Protein AF-A0A434INK0-F1 (afdb_monomer_lite)

Secondary structure (DSSP, 8-state):
-----HHHHHHHHHHHHHHHTTSS-----EE--S-HHHHTTSGGGSEETTS------

Foldseek 3Di:
DDDDDVVNVVVVVVVVVCVVVVHPPPPFDFDAPPDCVVLVVDVPRHHGPPDDDDDDD

pLDDT: mean 83.68, std 13.77, range [47.53, 97.94]

Radius of gyration: 18.24 Å; chains: 1; bounding box: 36×27×50 Å

Structure (mmCIF, N/CA/C/O backbone):
data_AF-A0A434INK0-F1
#
_entry.id   AF-A0A434INK0-F1
#
loop_
_atom_site.group_PDB
_atom_site.id
_atom_site.type_symbol
_atom_site.label_atom_id
_atom_site.label_alt_id
_atom_site.label_comp_id
_atom_site.label_asym_id
_atom_site.label_entity_id
_atom_site.label_seq_id
_atom_site.pdbx_PDB_ins_code
_atom_site.Cartn_x
_atom_site.Cartn_y
_atom_site.Cartn_z
_atom_site.occupancy
_atom_site.B_iso_or_equiv
_atom_site.auth_seq_id
_atom_site.auth_comp_id
_atom_site.auth_asym_id
_atom_site.auth_atom_id
_atom_site.pdbx_PDB_model_num
ATOM 1 N N . MET A 1 1 ? 19.123 -8.950 -42.579 1.00 47.53 1 MET A N 1
ATOM 2 C CA . MET A 1 1 ? 18.572 -8.205 -41.427 1.00 47.53 1 MET A CA 1
ATOM 3 C C . MET A 1 1 ? 17.076 -8.478 -41.390 1.00 47.53 1 MET A C 1
ATOM 5 O O . MET A 1 1 ? 16.348 -7.891 -42.177 1.00 47.53 1 MET A O 1
ATOM 9 N N . SER A 1 2 ? 1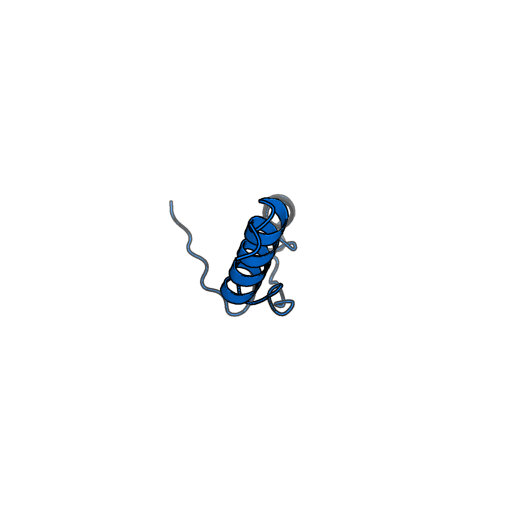6.639 -9.469 -40.608 1.00 50.41 2 SER A N 1
ATOM 10 C CA . SER A 1 2 ? 15.235 -9.907 -40.608 1.00 50.41 2 SER A CA 1
ATOM 11 C C . SER A 1 2 ? 14.345 -8.841 -39.974 1.00 50.41 2 SER A C 1
ATOM 13 O O . SER A 1 2 ? 14.608 -8.401 -38.857 1.00 50.41 2 SER A O 1
ATOM 15 N N . ALA A 1 3 ? 13.319 -8.412 -40.709 1.00 58.09 3 ALA A N 1
ATOM 16 C CA . ALA A 1 3 ? 12.355 -7.422 -40.255 1.00 58.09 3 ALA A CA 1
ATOM 17 C C . ALA A 1 3 ? 11.626 -7.931 -39.001 1.00 58.09 3 ALA A C 1
ATOM 19 O O . ALA A 1 3 ? 11.023 -9.002 -39.011 1.00 58.09 3 ALA A O 1
ATOM 20 N N . SER A 1 4 ? 11.703 -7.163 -37.915 1.00 59.38 4 SER A N 1
ATOM 21 C CA . SER A 1 4 ? 10.940 -7.406 -36.693 1.00 59.38 4 SER A CA 1
ATOM 22 C C . SER A 1 4 ? 9.449 -7.284 -37.006 1.00 59.38 4 SER A C 1
ATOM 24 O O . SER A 1 4 ? 8.949 -6.178 -37.213 1.00 59.38 4 SER A O 1
ATOM 26 N N . THR A 1 5 ? 8.725 -8.404 -37.007 1.00 64.50 5 THR A N 1
ATOM 27 C CA . THR A 1 5 ? 7.259 -8.409 -37.021 1.00 64.50 5 THR A CA 1
ATOM 28 C C . THR A 1 5 ? 6.766 -7.521 -35.869 1.00 64.50 5 THR A C 1
ATOM 30 O O . THR A 1 5 ? 7.213 -7.733 -34.741 1.00 64.50 5 THR A O 1
ATOM 33 N N . PRO A 1 6 ? 5.861 -6.547 -36.086 1.00 71.00 6 PRO A N 1
ATOM 34 C CA . PRO A 1 6 ? 5.446 -5.573 -35.064 1.00 71.00 6 PRO A CA 1
ATOM 35 C C . PRO A 1 6 ? 5.045 -6.196 -33.717 1.00 71.00 6 PRO A C 1
ATOM 37 O O . PRO A 1 6 ? 5.276 -5.624 -32.655 1.00 71.00 6 PRO A O 1
ATOM 40 N N . ASN A 1 7 ? 4.511 -7.417 -33.756 1.00 78.50 7 ASN A N 1
ATOM 41 C CA . ASN A 1 7 ? 4.135 -8.180 -32.572 1.00 78.50 7 ASN A CA 1
ATOM 42 C C . ASN A 1 7 ? 5.338 -8.584 -31.691 1.00 78.50 7 ASN A C 1
ATOM 44 O O . ASN A 1 7 ? 5.247 -8.549 -30.466 1.00 78.50 7 ASN A O 1
ATOM 48 N N . ALA A 1 8 ? 6.487 -8.910 -32.292 1.00 84.94 8 ALA A N 1
ATOM 49 C CA . ALA A 1 8 ? 7.703 -9.252 -31.553 1.00 84.94 8 ALA A CA 1
ATOM 50 C C . ALA A 1 8 ? 8.247 -8.040 -30.781 1.00 84.94 8 ALA A C 1
ATOM 52 O O . ALA A 1 8 ? 8.582 -8.161 -29.604 1.00 84.94 8 ALA A O 1
ATOM 53 N N . ALA A 1 9 ? 8.245 -6.858 -31.407 1.00 88.81 9 ALA A N 1
ATOM 54 C CA . ALA A 1 9 ? 8.647 -5.612 -30.758 1.00 88.81 9 ALA A CA 1
ATOM 55 C C . ALA A 1 9 ? 7.711 -5.228 -29.597 1.00 88.81 9 ALA A C 1
ATOM 57 O O . ALA A 1 9 ? 8.177 -4.831 -28.531 1.00 88.81 9 ALA A O 1
ATOM 58 N N . ILE A 1 10 ? 6.392 -5.394 -29.767 1.00 91.75 10 ILE A N 1
ATOM 59 C CA . ILE A 1 10 ? 5.418 -5.142 -28.693 1.00 91.75 10 ILE A CA 1
ATOM 60 C C . ILE A 1 10 ? 5.598 -6.138 -27.540 1.00 91.75 10 ILE A C 1
ATOM 62 O O . ILE A 1 10 ? 5.526 -5.744 -26.376 1.00 91.75 10 ILE A O 1
ATOM 66 N N . SER A 1 11 ? 5.848 -7.416 -27.834 1.00 90.75 11 SER A N 1
ATOM 67 C CA . SER A 1 11 ? 6.089 -8.433 -26.806 1.00 90.75 11 SER A CA 1
ATOM 68 C C . SER A 1 11 ? 7.362 -8.153 -26.004 1.00 90.75 11 SER A C 1
ATOM 70 O O . SER A 1 11 ? 7.345 -8.272 -24.779 1.00 90.75 11 SER A O 1
ATOM 72 N N . ASP A 1 12 ? 8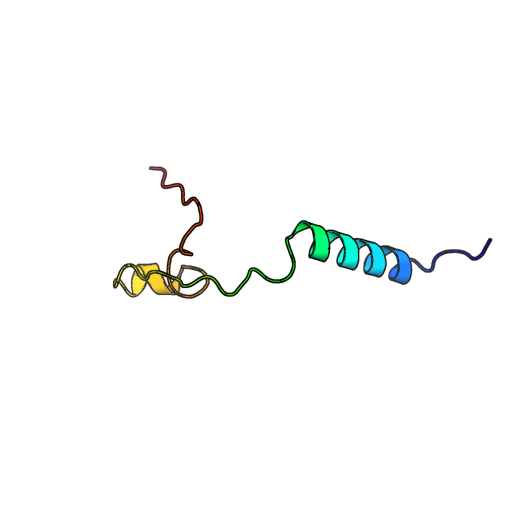.447 -7.748 -26.669 1.00 92.00 12 ASP A N 1
ATOM 73 C CA . ASP A 1 12 ? 9.691 -7.351 -26.000 1.00 92.00 12 ASP A CA 1
ATOM 74 C C . ASP A 1 12 ? 9.473 -6.127 -25.101 1.00 92.00 12 ASP A C 1
ATOM 76 O O . ASP A 1 12 ? 9.845 -6.130 -23.925 1.00 92.00 12 ASP A O 1
ATOM 80 N N . LEU A 1 13 ? 8.766 -5.113 -25.609 1.00 92.31 13 LEU A N 1
ATOM 81 C CA . LEU A 1 13 ? 8.428 -3.921 -24.838 1.00 92.31 13 LEU A CA 1
ATOM 82 C C . LEU A 1 13 ? 7.602 -4.263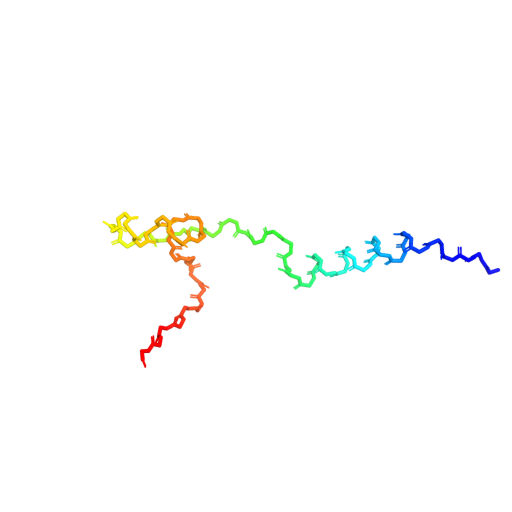 -23.591 1.00 92.31 13 LEU A C 1
ATOM 84 O O . LEU A 1 13 ? 7.934 -3.807 -22.498 1.00 92.31 13 LEU A O 1
ATOM 88 N N . ARG A 1 14 ? 6.573 -5.109 -23.723 1.00 89.19 14 ARG A N 1
ATOM 89 C CA . ARG A 1 14 ? 5.775 -5.593 -22.583 1.00 89.19 14 ARG A CA 1
ATOM 90 C C . ARG A 1 14 ? 6.636 -6.339 -21.565 1.00 89.19 14 ARG A C 1
ATOM 92 O O . ARG A 1 14 ? 6.494 -6.113 -20.367 1.00 89.19 14 ARG A O 1
ATOM 99 N N . GLY A 1 15 ? 7.562 -7.178 -22.031 1.00 88.75 15 GLY A N 1
ATOM 100 C CA . GLY A 1 15 ? 8.512 -7.882 -21.168 1.00 88.75 15 GLY A CA 1
ATOM 101 C C . GLY A 1 15 ? 9.439 -6.934 -20.403 1.00 88.75 15 GLY A C 1
ATOM 102 O O . GLY A 1 15 ? 9.724 -7.160 -19.227 1.00 88.75 15 GLY A O 1
ATOM 103 N N . ARG A 1 16 ? 9.885 -5.846 -21.038 1.00 89.81 16 ARG A N 1
ATOM 104 C CA . ARG A 1 16 ? 10.709 -4.808 -20.401 1.00 89.81 16 ARG A CA 1
ATOM 105 C C . ARG A 1 16 ? 9.917 -3.982 -19.391 1.00 89.81 16 ARG A C 1
ATOM 107 O O . ARG A 1 16 ? 10.421 -3.756 -18.296 1.00 89.81 16 ARG A O 1
ATOM 114 N N . ILE A 1 17 ? 8.685 -3.596 -19.722 1.00 88.44 17 ILE A N 1
ATOM 115 C CA . ILE A 1 17 ? 7.774 -2.894 -18.807 1.00 88.44 17 ILE A CA 1
ATOM 116 C C . ILE A 1 17 ? 7.534 -3.742 -17.555 1.00 88.44 17 ILE A C 1
ATOM 118 O O . ILE A 1 17 ? 7.815 -3.276 -16.458 1.00 88.44 17 ILE A O 1
ATOM 122 N N . ALA A 1 18 ? 7.181 -5.020 -17.708 1.00 81.88 18 ALA A N 1
ATOM 123 C CA . ALA A 1 18 ? 6.941 -5.916 -16.575 1.00 81.88 18 ALA A CA 1
ATOM 124 C C . ALA A 1 18 ? 8.165 -6.079 -15.646 1.00 81.88 18 ALA A C 1
ATOM 126 O O . ALA A 1 18 ? 8.019 -6.272 -14.437 1.00 81.88 18 ALA A O 1
ATOM 127 N N . ARG A 1 19 ? 9.391 -6.001 -16.188 1.00 81.31 19 ARG A N 1
ATOM 128 C CA . ARG A 1 19 ? 10.628 -6.007 -15.386 1.00 81.31 19 ARG A CA 1
ATOM 129 C C . ARG A 1 19 ? 10.824 -4.701 -14.616 1.00 81.31 19 ARG A C 1
ATOM 131 O O . ARG A 1 19 ? 11.251 -4.753 -13.467 1.00 81.31 19 ARG A O 1
ATOM 138 N N . LEU A 1 20 ? 10.521 -3.559 -15.234 1.00 81.00 20 LEU A N 1
ATOM 139 C CA . LEU A 1 20 ? 10.636 -2.231 -14.614 1.00 81.00 20 LEU A CA 1
ATOM 140 C C . LEU A 1 20 ? 9.548 -1.977 -13.570 1.00 81.00 20 LEU A C 1
ATOM 142 O O . LEU A 1 20 ? 9.826 -1.398 -12.527 1.00 81.00 20 LEU A O 1
ATOM 146 N N . GLU A 1 21 ? 8.343 -2.488 -13.802 1.00 79.94 21 GLU A N 1
ATOM 147 C CA . GLU A 1 21 ? 7.239 -2.493 -12.837 1.00 79.94 21 GLU A CA 1
ATOM 148 C C . GLU A 1 21 ? 7.539 -3.363 -11.605 1.00 79.94 21 GLU A C 1
ATOM 150 O O . GLU A 1 21 ? 6.748 -3.405 -10.663 1.00 79.94 21 GLU A O 1
ATOM 155 N N . GLY A 1 22 ? 8.688 -4.054 -11.586 1.00 64.88 22 GLY A N 1
ATOM 156 C CA . GLY A 1 22 ? 9.077 -4.920 -10.486 1.00 64.88 22 GLY A CA 1
ATOM 157 C C . GLY A 1 22 ? 8.117 -6.097 -10.378 1.00 64.88 22 GLY A C 1
ATOM 158 O O . GLY A 1 22 ? 7.540 -6.302 -9.317 1.00 64.88 22 GLY A O 1
ATOM 159 N N . GLY A 1 23 ? 7.917 -6.804 -11.500 1.00 55.31 23 GLY A N 1
ATOM 160 C CA . GLY A 1 23 ? 7.203 -8.073 -11.667 1.00 55.31 23 GLY A CA 1
ATOM 161 C C . GLY A 1 23 ? 6.222 -8.431 -10.559 1.00 55.31 23 GLY A C 1
ATOM 162 O O . GLY A 1 23 ? 6.652 -8.937 -9.530 1.00 55.31 23 GLY A O 1
ATOM 163 N N . ASN A 1 24 ? 4.922 -8.218 -10.807 1.00 57.59 24 ASN A N 1
ATOM 164 C CA . ASN A 1 24 ? 3.812 -8.607 -9.932 1.00 57.59 24 ASN A CA 1
ATOM 165 C C . ASN A 1 24 ? 4.199 -8.530 -8.453 1.00 57.59 24 ASN A C 1
ATOM 167 O O . ASN A 1 24 ? 4.400 -9.573 -7.824 1.00 57.59 24 ASN A O 1
ATOM 171 N N . ALA A 1 25 ? 4.385 -7.291 -7.977 1.00 57.94 25 ALA A N 1
ATOM 172 C CA . ALA A 1 25 ? 4.421 -6.876 -6.583 1.00 57.94 25 ALA A CA 1
ATOM 173 C C . ALA A 1 25 ? 4.394 -8.071 -5.630 1.00 57.94 25 ALA A C 1
ATOM 175 O O . ALA A 1 25 ? 3.330 -8.679 -5.477 1.00 57.94 25 ALA A O 1
ATOM 176 N N . ARG A 1 26 ? 5.540 -8.414 -5.005 1.00 60.81 26 ARG A N 1
ATOM 177 C CA . ARG A 1 26 ? 5.568 -9.329 -3.844 1.00 60.81 26 ARG A CA 1
ATOM 178 C C . ARG A 1 26 ? 4.271 -9.111 -3.088 1.00 60.81 26 ARG A C 1
ATOM 180 O O . ARG A 1 26 ? 4.057 -7.958 -2.710 1.00 60.81 26 ARG A O 1
ATOM 187 N N . LYS A 1 27 ? 3.408 -10.138 -2.987 1.00 66.94 27 LYS A N 1
ATOM 188 C CA . LYS A 1 27 ? 2.078 -10.016 -2.371 1.00 66.94 27 LYS A CA 1
ATOM 189 C C . LYS A 1 27 ? 2.272 -9.300 -1.042 1.00 66.94 27 LYS A C 1
ATOM 191 O O . LYS A 1 27 ? 2.744 -9.902 -0.080 1.00 66.94 27 LYS A O 1
ATOM 196 N N . ARG A 1 28 ? 2.039 -7.988 -1.035 1.00 74.88 28 ARG A N 1
ATOM 197 C CA . ARG A 1 28 ? 2.249 -7.176 0.151 1.00 74.88 28 ARG A CA 1
ATOM 198 C C . ARG A 1 28 ? 1.061 -7.488 1.019 1.00 74.88 28 ARG A C 1
ATOM 200 O O . ARG A 1 28 ? -0.068 -7.522 0.531 1.00 74.88 28 ARG A O 1
ATOM 207 N N . ALA A 1 29 ? 1.332 -7.749 2.286 1.00 90.31 29 ALA A N 1
ATOM 208 C CA . ALA A 1 29 ? 0.267 -7.723 3.261 1.00 90.31 29 ALA A CA 1
ATOM 209 C C . ALA A 1 29 ? -0.446 -6.366 3.142 1.00 90.31 29 ALA A C 1
ATOM 211 O O . ALA A 1 29 ? 0.194 -5.336 2.916 1.00 90.31 29 ALA A O 1
ATOM 212 N N . VAL A 1 30 ? -1.768 -6.397 3.207 1.00 93.12 30 VAL A N 1
ATOM 213 C CA . VAL A 1 30 ? -2.630 -5.218 3.137 1.00 93.12 30 VAL A CA 1
ATOM 214 C C . VAL A 1 30 ? -3.229 -4.979 4.514 1.00 93.12 30 VAL A C 1
ATOM 216 O O . VAL A 1 30 ? -3.481 -5.934 5.251 1.00 93.12 30 VAL A O 1
ATOM 219 N N . LEU A 1 31 ? -3.438 -3.715 4.864 1.00 95.31 31 LEU A N 1
ATOM 220 C CA . LEU A 1 31 ? -4.116 -3.308 6.088 1.00 95.31 31 LEU A CA 1
ATOM 221 C C . LEU A 1 31 ? -5.487 -2.714 5.728 1.00 95.31 31 LEU A C 1
ATOM 223 O O . LEU A 1 31 ? -5.515 -1.671 5.068 1.00 95.31 31 LEU A O 1
ATOM 227 N N . PRO A 1 32 ? -6.607 -3.353 6.113 1.00 95.94 32 PRO A N 1
ATOM 228 C CA . PRO A 1 32 ? -7.938 -2.783 5.918 1.00 95.94 32 PRO A CA 1
ATOM 229 C C . PRO A 1 32 ? -8.184 -1.617 6.883 1.00 95.94 32 PRO A C 1
ATOM 231 O O . PRO A 1 32 ? -7.642 -1.592 7.990 1.00 95.94 32 PRO A O 1
ATOM 234 N N . PHE A 1 33 ? -9.052 -0.685 6.493 1.00 95.25 33 PHE A N 1
ATOM 235 C CA . PHE A 1 33 ? -9.567 0.356 7.387 1.00 95.25 33 PHE A CA 1
ATOM 236 C C . PHE A 1 33 ? -10.654 -0.178 8.329 1.00 95.25 33 PHE A C 1
ATOM 238 O O . PHE A 1 33 ? -10.927 0.440 9.356 1.00 95.25 33 PHE A O 1
ATOM 245 N N . GLY A 1 34 ? -11.283 -1.311 7.996 1.00 97.44 34 GLY A N 1
ATOM 246 C CA . GLY A 1 34 ? -12.413 -1.864 8.748 1.00 97.44 34 GLY A CA 1
ATOM 247 C C . GLY A 1 34 ? -13.744 -1.196 8.398 1.00 97.44 34 GLY A C 1
ATOM 248 O O . GLY A 1 34 ? -14.744 -1.398 9.084 1.00 97.44 34 GLY A O 1
ATOM 249 N N . ILE A 1 35 ? -13.764 -0.403 7.325 1.00 97.94 35 ILE A N 1
ATOM 250 C CA . ILE A 1 35 ? -14.936 0.312 6.829 1.00 97.94 35 ILE A CA 1
ATOM 251 C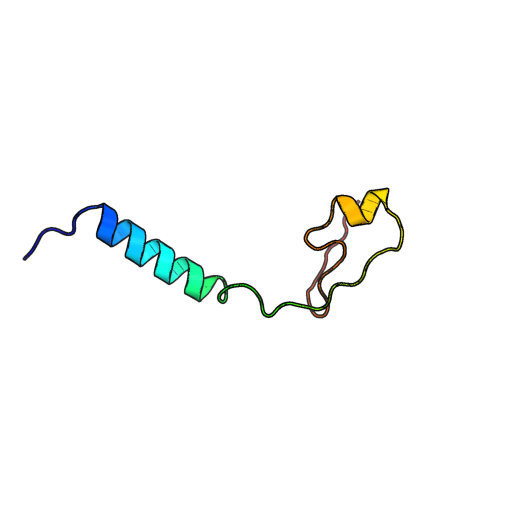 C . ILE A 1 35 ? -15.224 -0.237 5.439 1.00 97.94 35 ILE A C 1
ATOM 253 O O . ILE A 1 35 ? -14.523 0.083 4.481 1.00 97.94 35 ILE A O 1
ATOM 257 N N . SER A 1 36 ? -16.279 -1.043 5.307 1.00 96.88 36 SER A N 1
ATOM 258 C CA . SER A 1 36 ? -16.576 -1.761 4.059 1.00 96.88 36 SER A CA 1
ATOM 259 C C . SER A 1 36 ? -16.734 -0.841 2.847 1.00 96.88 36 SER A C 1
ATOM 261 O O . SER A 1 36 ? -16.324 -1.205 1.745 1.00 96.88 36 SER A O 1
ATOM 263 N N . SER A 1 37 ? -17.295 0.358 3.036 1.00 97.75 37 SER A N 1
ATOM 264 C CA . SER A 1 37 ? -17.424 1.351 1.966 1.00 97.75 37 SER A CA 1
ATOM 265 C C . SER A 1 37 ? -16.084 1.914 1.493 1.00 97.75 37 SER A C 1
ATOM 267 O O . SER A 1 37 ? -16.018 2.380 0.367 1.00 97.75 37 SER A O 1
ATOM 269 N N . ILE A 1 38 ? -15.018 1.856 2.292 1.00 95.88 38 ILE A N 1
ATOM 270 C CA . ILE A 1 38 ? -13.668 2.269 1.884 1.00 95.88 38 ILE A CA 1
ATOM 271 C C . ILE A 1 38 ? -12.905 1.063 1.336 1.00 95.88 38 ILE A C 1
ATOM 273 O O . ILE A 1 38 ? -12.408 1.106 0.214 1.00 95.88 38 ILE A O 1
ATOM 277 N N . ASP A 1 39 ? -12.871 -0.038 2.090 1.00 96.25 39 ASP A N 1
ATOM 278 C CA . ASP A 1 39 ? -12.063 -1.218 1.765 1.00 96.25 39 ASP A CA 1
ATOM 279 C C . ASP A 1 39 ? -12.449 -1.832 0.409 1.00 96.25 39 ASP A C 1
ATOM 281 O O . ASP A 1 39 ? -11.580 -2.262 -0.344 1.00 96.25 39 ASP A O 1
ATOM 285 N N . SER A 1 40 ? -13.737 -1.801 0.045 1.00 96.25 40 SER A N 1
ATOM 286 C CA . SER A 1 40 ? -14.223 -2.288 -1.259 1.00 96.25 40 SER A CA 1
ATOM 287 C C . SER A 1 40 ? -13.722 -1.489 -2.467 1.00 96.25 40 SER A C 1
ATOM 289 O O . SER A 1 40 ? -13.703 -2.026 -3.574 1.00 96.25 40 SER A O 1
ATOM 291 N N . HIS A 1 41 ? -13.297 -0.240 -2.271 1.00 95.31 41 HIS A N 1
ATOM 292 C CA . HIS A 1 41 ? -12.766 0.610 -3.339 1.00 95.31 41 HIS A CA 1
ATOM 293 C C . HIS A 1 41 ? -11.235 0.550 -3.433 1.00 95.31 41 HIS A C 1
ATOM 295 O O . HIS A 1 41 ? -10.663 1.038 -4.409 1.00 95.31 41 HIS A O 1
ATOM 301 N N . LEU A 1 42 ? -10.557 -0.047 -2.447 1.00 92.00 42 LEU A N 1
ATOM 302 C CA . LEU A 1 42 ? -9.102 -0.144 -2.419 1.00 92.00 42 LEU A CA 1
ATOM 303 C C . LEU A 1 42 ? -8.616 -1.444 -3.079 1.00 92.00 42 LEU A C 1
ATOM 305 O O . LEU A 1 42 ? -9.124 -2.528 -2.770 1.00 92.00 42 LEU A O 1
ATOM 309 N N . PRO A 1 43 ? -7.588 -1.390 -3.946 1.00 87.25 43 PRO A N 1
ATOM 310 C CA . PRO A 1 43 ? -6.986 -2.589 -4.516 1.00 87.25 43 PRO A CA 1
ATOM 311 C C . PRO A 1 43 ? -6.522 -3.566 -3.428 1.00 87.25 43 PRO A C 1
ATOM 313 O O . PRO A 1 43 ? -5.691 -3.234 -2.586 1.00 87.25 43 PRO A O 1
ATOM 316 N N . GLY A 1 44 ? -7.051 -4.790 -3.452 1.00 89.00 44 GLY A N 1
AT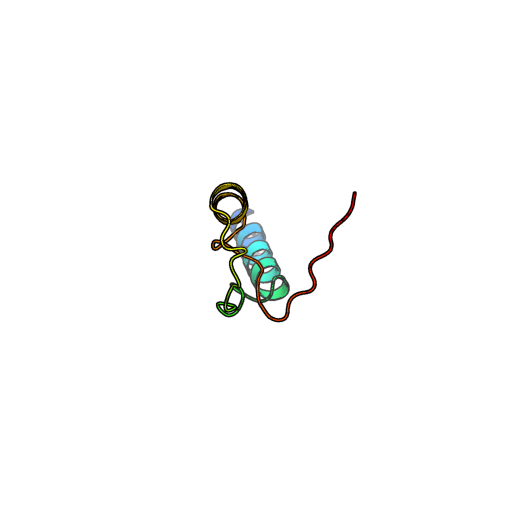OM 317 C CA . GLY A 1 44 ? -6.724 -5.816 -2.457 1.00 89.00 44 GLY A CA 1
ATOM 318 C C . GLY A 1 44 ? -7.411 -5.649 -1.097 1.00 89.00 44 GLY A C 1
ATOM 319 O O . GLY A 1 44 ? -7.118 -6.437 -0.205 1.00 89.00 44 GLY A O 1
ATOM 320 N N . GLY A 1 45 ? -8.330 -4.689 -0.933 1.00 93.81 45 GLY A N 1
ATOM 321 C CA . GLY A 1 45 ? -9.135 -4.541 0.284 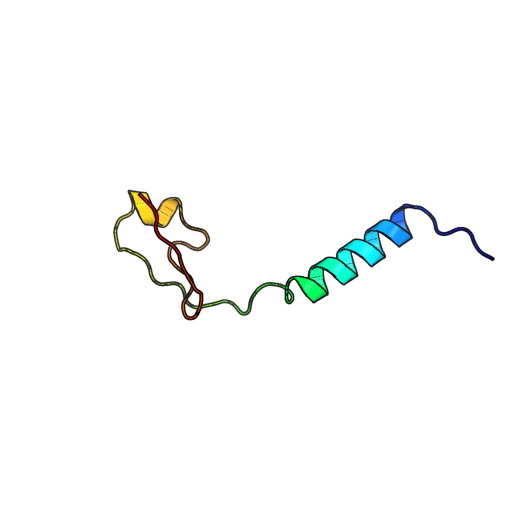1.00 93.81 45 GLY A CA 1
ATOM 322 C C . GLY A 1 45 ? -8.492 -3.712 1.400 1.00 93.81 45 GLY A C 1
ATOM 323 O O . GLY A 1 45 ? -8.884 -3.852 2.554 1.00 93.81 45 GLY A O 1
ATOM 324 N N . GLY A 1 46 ? -7.478 -2.899 1.093 1.00 93.94 46 GLY A N 1
ATOM 325 C CA . GLY A 1 46 ? -6.783 -2.075 2.083 1.00 93.94 46 GLY A CA 1
ATOM 326 C C . GLY A 1 46 ? -5.534 -1.395 1.526 1.00 93.94 46 GLY A C 1
ATOM 327 O O . GLY A 1 46 ? -5.267 -1.434 0.326 1.00 93.94 46 GLY A O 1
ATOM 328 N N . VAL A 1 47 ? -4.737 -0.785 2.404 1.00 93.81 47 VAL A N 1
ATOM 329 C CA . VAL A 1 47 ? -3.464 -0.151 2.029 1.00 93.81 47 VAL A CA 1
ATOM 330 C C . VAL A 1 47 ? -2.315 -1.152 2.100 1.00 93.81 47 VAL A C 1
ATOM 332 O O . VAL A 1 47 ? -2.171 -1.901 3.066 1.00 93.81 47 VAL A O 1
ATOM 335 N N . ALA A 1 48 ? -1.468 -1.186 1.074 1.00 91.88 48 ALA A N 1
ATOM 336 C CA . ALA A 1 48 ? -0.314 -2.082 1.046 1.00 91.88 48 ALA A CA 1
ATOM 337 C C . ALA A 1 48 ? 0.709 -1.716 2.140 1.00 91.88 48 ALA A C 1
ATOM 339 O O . ALA A 1 48 ? 1.181 -0.580 2.202 1.00 91.88 48 ALA A O 1
ATOM 340 N N . LEU A 1 49 ? 1.108 -2.682 2.969 1.00 89.75 49 LEU A N 1
ATOM 341 C CA . LEU A 1 49 ? 2.125 -2.481 4.002 1.00 89.75 49 LEU A CA 1
ATOM 342 C C . LEU A 1 49 ? 3.502 -2.202 3.387 1.00 89.75 49 LEU A C 1
ATOM 344 O O . LEU A 1 49 ? 3.906 -2.833 2.409 1.00 89.75 49 LEU A O 1
ATOM 348 N N . GLY A 1 50 ? 4.239 -1.262 3.985 1.00 85.69 50 GLY A N 1
ATOM 349 C CA . GLY A 1 50 ? 5.571 -0.863 3.515 1.00 85.69 50 GLY A CA 1
ATOM 350 C C . GLY A 1 50 ? 5.562 -0.081 2.196 1.00 85.69 50 GLY A C 1
ATOM 351 O O . GLY A 1 50 ? 6.591 -0.001 1.529 1.00 85.69 50 GLY A O 1
ATOM 352 N N . ALA A 1 51 ? 4.409 0.455 1.791 1.00 87.19 51 ALA A N 1
ATOM 353 C CA . ALA A 1 51 ? 4.292 1.431 0.712 1.00 87.19 51 ALA A CA 1
ATOM 354 C C . ALA A 1 51 ? 4.003 2.827 1.284 1.00 87.19 51 ALA A C 1
ATOM 356 O O . ALA A 1 51 ? 3.435 2.952 2.369 1.00 87.19 51 ALA A O 1
ATOM 357 N N . LEU A 1 52 ? 4.394 3.862 0.541 1.00 90.44 52 LEU A N 1
ATOM 358 C CA . LEU A 1 52 ? 3.987 5.235 0.816 1.00 90.44 52 LEU A CA 1
ATOM 359 C C . LEU A 1 52 ? 2.567 5.443 0.278 1.00 90.44 52 LEU A C 1
ATOM 361 O O . LEU A 1 52 ? 2.319 5.177 -0.897 1.00 90.44 52 LEU A O 1
ATOM 365 N N . HIS A 1 53 ? 1.670 5.926 1.134 1.00 90.19 53 HIS A N 1
ATOM 366 C CA . HIS A 1 53 ? 0.309 6.319 0.771 1.00 90.19 53 HIS A CA 1
ATOM 367 C C . HIS A 1 53 ? 0.144 7.799 1.090 1.00 90.19 53 HIS A C 1
ATOM 369 O O . HIS A 1 53 ? 0.402 8.211 2.220 1.00 90.19 53 HIS A O 1
ATOM 375 N N . GLU A 1 54 ? -0.259 8.589 0.104 1.00 93.44 54 GLU A N 1
ATOM 376 C CA . GLU A 1 54 ? -0.531 10.014 0.274 1.00 93.44 54 GLU A CA 1
ATOM 377 C C . GLU A 1 54 ? -2.041 10.239 0.380 1.00 93.44 54 GLU A C 1
ATOM 379 O O . GLU A 1 54 ? -2.824 9.612 -0.335 1.00 93.44 54 GLU A O 1
ATOM 384 N N . VAL A 1 55 ? -2.447 11.124 1.289 1.00 90.81 55 VAL A N 1
ATOM 385 C CA . VAL A 1 55 ? -3.840 11.529 1.488 1.00 90.81 55 VAL A CA 1
ATOM 386 C C . VAL A 1 55 ? -3.892 13.042 1.347 1.00 90.81 55 VAL A C 1
ATOM 388 O O . VAL A 1 55 ? -3.226 13.752 2.098 1.00 90.81 55 VAL A O 1
ATOM 391 N N . ALA A 1 56 ? -4.679 13.520 0.389 1.00 90.56 56 ALA A N 1
ATOM 392 C CA . ALA A 1 56 ? -4.883 14.938 0.125 1.00 90.56 56 ALA A CA 1
ATOM 393 C C . ALA A 1 56 ? -6.363 15.303 0.298 1.00 90.56 56 ALA A C 1
ATOM 395 O O . ALA A 1 56 ? -7.237 14.448 0.124 1.00 90.56 56 ALA A O 1
ATOM 396 N N . GLY A 1 57 ? -6.620 16.564 0.644 1.00 77.62 57 GLY A N 1
ATOM 397 C CA . GLY A 1 57 ? -7.949 17.143 0.847 1.00 77.62 57 GLY A CA 1
ATOM 398 C C . GLY A 1 57 ? -8.042 18.536 0.255 1.00 77.62 57 GLY A C 1
ATOM 399 O O . GLY A 1 57 ? -6.993 19.220 0.220 1.00 77.62 57 GLY A O 1
#

Sequence (57 aa):
MSASTPNAAISDLRGRIARLEGGNARKRAVLPFGISSIDSHLPGGGVALGALHEVAG